Protein AF-A0A959PFZ1-F1 (afdb_monomer_lite)

Foldseek 3Di:
DPVPVLLVVLLVVLVVCQAVQNCAALVSNCVVSVHDSVVSVVSVVVVVVVPWDWDADPVSRGIYTPDDDDDDDDDDDDDDDPPDPDPDDDDPPPDDDDDDDDDDDDPPPPPPPDDDPDDDDDDDDDDDDD

Structure (mmCIF, N/CA/C/O backbone):
data_AF-A0A959PFZ1-F1
#
_entry.id   AF-A0A959PFZ1-F1
#
loop_
_atom_site.group_PDB
_atom_site.id
_atom_site.type_symbol
_atom_site.label_atom_id
_atom_site.label_alt_id
_atom_site.label_comp_id
_atom_site.label_asym_id
_atom_site.label_entity_id
_atom_site.label_seq_id
_atom_site.pdbx_PDB_ins_code
_atom_site.Cartn_x
_atom_site.Cartn_y
_atom_site.Cartn_z
_atom_site.occupancy
_atom_site.B_iso_or_equiv
_atom_site.auth_seq_id
_atom_site.auth_comp_id
_atom_site.auth_asym_id
_atom_site.auth_atom_id
_atom_site.pdbx_PDB_model_num
ATOM 1 N N . MET A 1 1 ? 4.135 -11.059 -21.021 1.00 49.84 1 MET A N 1
ATOM 2 C CA . MET A 1 1 ? 5.290 -11.278 -20.125 1.00 49.84 1 MET A CA 1
ATOM 3 C C . MET A 1 1 ? 5.843 -9.904 -19.753 1.00 49.84 1 MET A C 1
ATOM 5 O O . MET A 1 1 ? 6.671 -9.383 -20.477 1.00 49.84 1 MET A O 1
ATOM 9 N N . THR A 1 2 ? 5.316 -9.293 -18.686 1.00 60.69 2 THR A N 1
ATOM 10 C CA . THR A 1 2 ? 5.705 -7.957 -18.165 1.00 60.69 2 THR A CA 1
ATOM 11 C C . THR A 1 2 ? 5.565 -7.904 -16.635 1.00 60.69 2 THR A C 1
ATOM 13 O O . THR A 1 2 ? 5.290 -6.854 -16.067 1.00 60.69 2 THR A O 1
ATOM 16 N N . LYS A 1 3 ? 5.766 -9.044 -15.948 1.00 81.56 3 LYS A N 1
ATOM 17 C CA . LYS A 1 3 ? 5.455 -9.216 -14.512 1.00 81.56 3 LYS A CA 1
ATOM 18 C C . LYS A 1 3 ? 6.028 -8.112 -13.610 1.00 81.56 3 LYS A C 1
ATOM 20 O O . LYS A 1 3 ? 5.349 -7.706 -12.678 1.00 81.56 3 LYS A O 1
ATOM 25 N N . LEU A 1 4 ? 7.234 -7.616 -13.896 1.00 85.19 4 LEU A N 1
ATOM 26 C CA . LEU A 1 4 ? 7.862 -6.548 -13.108 1.00 85.19 4 LEU A CA 1
ATOM 27 C C . LEU A 1 4 ? 7.156 -5.193 -13.262 1.00 85.19 4 LEU A C 1
ATOM 29 O O . LEU A 1 4 ? 6.932 -4.502 -12.274 1.00 85.19 4 LEU A O 1
ATOM 33 N N . ILE A 1 5 ? 6.771 -4.827 -14.487 1.00 88.38 5 ILE A N 1
ATOM 34 C CA . ILE A 1 5 ? 6.086 -3.555 -14.768 1.00 88.38 5 ILE A CA 1
ATOM 35 C C . ILE A 1 5 ? 4.710 -3.548 -14.092 1.00 88.38 5 ILE A C 1
ATOM 37 O O . ILE A 1 5 ? 4.308 -2.549 -13.498 1.00 88.38 5 ILE A O 1
ATOM 41 N N . ASP A 1 6 ? 4.012 -4.684 -14.132 1.00 88.94 6 ASP A N 1
ATOM 42 C CA . ASP A 1 6 ? 2.698 -4.834 -13.507 1.00 88.94 6 ASP A CA 1
ATOM 43 C C . ASP A 1 6 ? 2.782 -4.700 -11.977 1.00 88.94 6 ASP A C 1
ATOM 45 O O . ASP A 1 6 ? 1.942 -4.039 -11.366 1.00 88.94 6 ASP A O 1
ATOM 49 N N . GLN A 1 7 ? 3.829 -5.257 -11.356 1.00 89.75 7 GLN A N 1
ATOM 50 C CA . GLN A 1 7 ? 4.069 -5.131 -9.915 1.00 89.75 7 GLN A CA 1
ATOM 51 C C . GLN A 1 7 ? 4.367 -3.689 -9.492 1.00 89.75 7 GLN A C 1
ATOM 53 O O . GLN A 1 7 ? 3.804 -3.231 -8.500 1.00 89.75 7 GLN A O 1
ATOM 58 N N . LEU A 1 8 ? 5.193 -2.958 -10.249 1.00 90.50 8 LEU A N 1
ATOM 59 C CA . LEU A 1 8 ? 5.462 -1.541 -9.977 1.00 90.50 8 LEU A CA 1
ATOM 60 C C . LEU A 1 8 ? 4.178 -0.710 -10.056 1.00 90.50 8 LEU A C 1
ATOM 62 O O . LEU A 1 8 ? 3.863 0.035 -9.131 1.00 90.50 8 LEU A O 1
ATOM 66 N N . ARG A 1 9 ? 3.367 -0.924 -11.098 1.00 90.56 9 ARG A N 1
ATOM 67 C CA . ARG A 1 9 ? 2.071 -0.250 -11.245 1.00 90.56 9 ARG A CA 1
ATOM 68 C C . ARG A 1 9 ? 1.112 -0.576 -10.095 1.00 90.56 9 ARG A C 1
ATOM 70 O O . ARG A 1 9 ? 0.370 0.293 -9.642 1.00 90.56 9 ARG A O 1
ATOM 77 N N . GLN A 1 10 ? 1.087 -1.824 -9.626 1.00 93.50 10 GLN A N 1
ATOM 78 C CA . GLN A 1 10 ? 0.280 -2.214 -8.466 1.00 93.50 10 GLN A CA 1
ATOM 79 C C . GLN A 1 10 ? 0.756 -1.526 -7.184 1.00 93.50 10 GLN A C 1
ATOM 81 O O . GLN A 1 10 ? -0.079 -1.108 -6.383 1.00 93.50 10 GLN A O 1
ATOM 86 N N . LEU A 1 11 ? 2.069 -1.371 -7.011 1.00 93.75 11 LEU A N 1
ATOM 87 C CA . LEU A 1 11 ? 2.668 -0.703 -5.861 1.00 93.75 11 LEU A CA 1
ATOM 88 C C . LEU A 1 11 ? 2.346 0.800 -5.844 1.00 93.75 11 LEU A C 1
ATOM 90 O O . LEU A 1 11 ? 1.913 1.320 -4.819 1.00 93.75 11 LEU A O 1
ATOM 94 N N . GLU A 1 12 ? 2.451 1.473 -6.992 1.00 93.25 12 GLU A N 1
ATOM 95 C CA . GLU A 1 12 ? 2.040 2.875 -7.157 1.00 93.25 12 GLU A CA 1
ATOM 96 C C . GLU A 1 12 ? 0.553 3.077 -6.851 1.00 93.25 12 GLU A C 1
ATOM 98 O O . GLU A 1 12 ? 0.172 3.996 -6.124 1.00 93.25 12 GLU A O 1
ATOM 103 N N . ARG A 1 13 ? -0.310 2.197 -7.376 1.00 94.81 13 ARG A N 1
ATOM 104 C CA . ARG A 1 13 ? -1.753 2.255 -7.099 1.00 94.81 13 ARG A CA 1
ATOM 105 C C . ARG A 1 13 ? -2.053 2.004 -5.624 1.00 94.81 13 ARG A C 1
ATOM 107 O O . ARG A 1 13 ? -2.931 2.662 -5.070 1.00 94.81 13 ARG A O 1
ATOM 114 N N . LEU A 1 14 ? -1.349 1.068 -4.988 1.00 96.00 14 LEU A N 1
ATOM 115 C CA . LEU A 1 14 ? -1.490 0.801 -3.560 1.00 96.00 14 LEU A CA 1
ATOM 116 C C . LEU A 1 14 ? -1.115 2.037 -2.734 1.00 96.00 14 LEU A C 1
ATOM 118 O O . LEU A 1 14 ? -1.909 2.441 -1.887 1.00 96.00 14 LEU A O 1
ATOM 122 N N . ASP A 1 15 ? 0.029 2.669 -3.017 1.00 95.31 15 ASP A N 1
ATOM 123 C CA . ASP A 1 15 ? 0.456 3.895 -2.331 1.00 95.31 15 ASP A CA 1
ATOM 124 C C . ASP A 1 15 ? -0.601 5.002 -2.441 1.00 95.31 15 ASP A C 1
ATOM 126 O O . ASP A 1 15 ? -1.023 5.562 -1.427 1.00 95.31 15 ASP A O 1
ATOM 130 N N . GLN A 1 16 ? -1.111 5.255 -3.649 1.00 94.56 16 GLN A N 1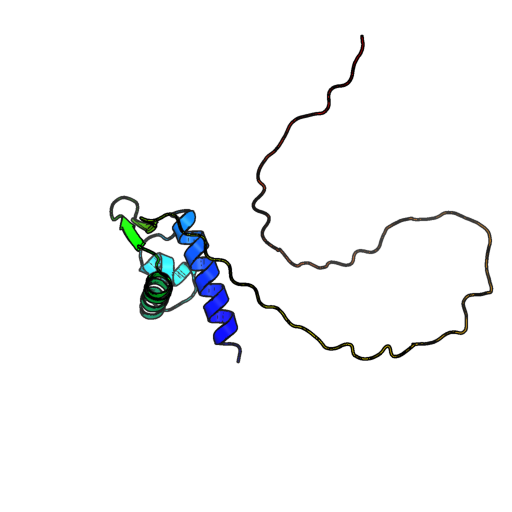
ATOM 131 C CA . GLN A 1 16 ? -2.165 6.248 -3.874 1.00 94.56 16 GLN A CA 1
ATOM 132 C C . GLN A 1 16 ? -3.420 5.956 -3.040 1.00 94.56 16 GLN A C 1
ATOM 134 O O . GLN A 1 16 ? -3.965 6.857 -2.399 1.00 94.56 16 GLN A O 1
ATOM 139 N N . LEU A 1 17 ? -3.870 4.698 -3.000 1.00 96.06 17 LEU A N 1
ATOM 140 C CA . LEU A 1 17 ? -5.044 4.307 -2.217 1.00 96.06 17 LEU A CA 1
ATOM 141 C C . LEU A 1 17 ? -4.824 4.471 -0.708 1.00 96.06 17 LEU A C 1
ATOM 143 O O . LEU A 1 17 ? -5.761 4.864 -0.010 1.00 96.06 17 LEU A O 1
ATOM 147 N N . ILE A 1 18 ? -3.620 4.183 -0.201 1.00 96.31 18 ILE A N 1
ATOM 148 C CA . ILE A 1 18 ? -3.276 4.359 1.218 1.00 96.31 18 ILE A CA 1
ATOM 149 C C . ILE A 1 18 ? -3.252 5.849 1.578 1.00 96.31 18 ILE A C 1
ATOM 151 O O . ILE A 1 18 ? -3.857 6.236 2.578 1.00 96.31 18 ILE A O 1
ATOM 155 N N . ARG A 1 19 ? -2.652 6.708 0.740 1.00 94.56 19 ARG A N 1
ATOM 156 C CA . ARG A 1 19 ? -2.645 8.173 0.947 1.00 94.56 19 ARG A CA 1
ATOM 157 C C . ARG A 1 19 ? -4.051 8.754 1.011 1.00 94.56 19 ARG A C 1
ATOM 159 O O . ARG A 1 19 ? -4.352 9.557 1.889 1.00 94.56 19 ARG A O 1
ATOM 166 N N . LEU A 1 20 ? -4.918 8.312 0.103 1.00 94.81 20 LEU A N 1
ATOM 167 C CA . LEU A 1 20 ? -6.322 8.720 0.060 1.00 94.81 20 LEU A CA 1
ATOM 168 C C . LEU A 1 20 ? -7.174 8.057 1.152 1.00 94.81 20 LEU A C 1
ATOM 170 O O . LEU A 1 20 ? -8.346 8.395 1.291 1.00 94.81 20 LEU A O 1
ATOM 174 N N . LYS A 1 21 ? -6.620 7.092 1.905 1.00 95.25 21 LYS A N 1
ATOM 175 C CA . LYS A 1 21 ? -7.342 6.246 2.873 1.00 95.25 21 LYS A CA 1
ATOM 176 C C . LYS A 1 21 ? -8.556 5.547 2.244 1.00 95.25 21 LYS A C 1
ATOM 178 O O . LYS A 1 21 ? -9.531 5.224 2.911 1.00 95.25 21 LYS A O 1
ATOM 183 N N . ALA A 1 22 ? -8.474 5.269 0.943 1.00 95.94 22 ALA A N 1
ATOM 184 C CA . ALA A 1 22 ? -9.544 4.710 0.123 1.00 95.94 22 ALA A CA 1
ATOM 185 C C . ALA A 1 22 ? -9.331 3.215 -0.170 1.00 95.94 22 ALA A C 1
ATOM 187 O O . ALA A 1 22 ? -9.827 2.688 -1.168 1.00 95.94 22 ALA A O 1
ATOM 188 N N . THR A 1 23 ? -8.579 2.510 0.677 1.00 96.56 23 THR A N 1
ATOM 189 C CA . THR A 1 23 ? -8.252 1.088 0.492 1.00 96.56 23 THR A CA 1
ATOM 190 C C . THR A 1 23 ? -9.468 0.184 0.712 1.00 96.56 23 THR A C 1
ATOM 192 O O . THR A 1 23 ? -9.775 -0.633 -0.159 1.00 96.56 23 THR A O 1
ATOM 195 N N . GLY A 1 24 ? -10.258 0.411 1.764 1.00 96.38 24 GLY A N 1
ATOM 196 C CA . GLY A 1 24 ? -11.347 -0.492 2.153 1.00 96.38 24 GLY A CA 1
ATOM 197 C C . GLY A 1 24 ? -10.830 -1.687 2.961 1.00 96.38 24 GLY A C 1
ATOM 198 O O . GLY A 1 24 ? -9.678 -1.704 3.408 1.00 96.38 24 GLY A O 1
ATOM 199 N N . SER A 1 25 ? -11.662 -2.722 3.113 1.00 96.25 25 SER A N 1
ATOM 200 C CA . SER A 1 25 ? -11.202 -3.969 3.727 1.00 96.25 25 SER A CA 1
ATO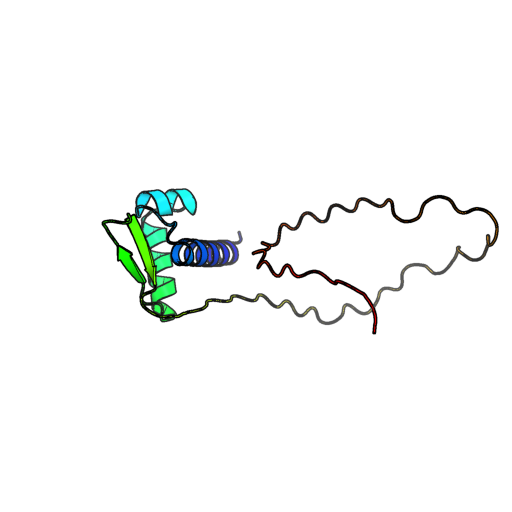M 201 C C . SER A 1 25 ? -10.112 -4.632 2.868 1.00 96.25 25 SER A C 1
ATOM 203 O O . SER A 1 25 ? -10.043 -4.387 1.660 1.00 96.25 25 SER A O 1
ATOM 205 N N . PRO A 1 26 ? -9.287 -5.536 3.424 1.00 95.94 26 PRO A N 1
ATOM 206 C CA . PRO A 1 26 ? -8.272 -6.252 2.645 1.00 95.94 26 PRO A CA 1
ATOM 207 C C . PRO A 1 26 ? -8.846 -6.979 1.416 1.00 95.94 26 PRO A C 1
ATOM 209 O O . PRO A 1 26 ? -8.205 -7.047 0.368 1.00 95.94 26 PRO A O 1
ATOM 212 N N . LYS A 1 27 ? -10.089 -7.475 1.515 1.00 96.88 27 LYS A N 1
ATOM 213 C CA . LYS A 1 27 ? -10.810 -8.094 0.393 1.00 96.88 27 LYS A CA 1
ATOM 214 C C . LYS A 1 27 ? -11.206 -7.068 -0.669 1.00 96.88 27 LYS A C 1
ATOM 216 O O . LYS A 1 27 ? -11.097 -7.355 -1.857 1.00 96.88 27 LYS A O 1
ATOM 221 N N . ASP A 1 28 ? -11.645 -5.880 -0.261 1.00 97.00 28 ASP A N 1
ATOM 222 C CA . ASP A 1 28 ? -11.993 -4.806 -1.198 1.00 97.00 28 ASP A CA 1
ATOM 223 C C . ASP A 1 28 ? -10.747 -4.271 -1.905 1.00 97.00 28 ASP A C 1
ATOM 225 O O . ASP A 1 28 ? -10.782 -4.028 -3.110 1.00 97.00 28 ASP A O 1
ATOM 229 N N . LEU A 1 29 ? -9.638 -4.147 -1.173 1.00 97.31 29 LEU A N 1
ATOM 230 C CA . LEU A 1 29 ? -8.344 -3.742 -1.712 1.00 97.31 29 LEU A CA 1
ATOM 231 C C . LEU A 1 29 ? -7.846 -4.731 -2.775 1.00 97.31 29 LEU A C 1
ATOM 233 O O . LEU A 1 29 ? -7.421 -4.307 -3.848 1.00 97.31 29 LEU A O 1
ATOM 237 N N . ALA A 1 30 ? -7.979 -6.036 -2.519 1.00 97.12 30 ALA A N 1
ATOM 238 C CA . ALA A 1 30 ? -7.659 -7.086 -3.485 1.00 97.12 30 ALA A CA 1
ATOM 239 C C . ALA A 1 30 ? -8.465 -6.937 -4.786 1.00 97.12 30 ALA A C 1
ATOM 241 O O . ALA A 1 30 ? -7.890 -6.958 -5.872 1.00 97.12 30 ALA A O 1
ATOM 242 N N . ARG A 1 31 ? -9.779 -6.680 -4.685 1.00 96.56 31 ARG A N 1
ATOM 243 C CA . ARG A 1 31 ? -10.631 -6.423 -5.861 1.00 96.56 31 ARG A CA 1
ATOM 244 C C . ARG A 1 31 ? -10.242 -5.141 -6.604 1.00 96.56 31 ARG A C 1
ATOM 246 O O . ARG A 1 31 ? -10.237 -5.135 -7.827 1.00 96.56 31 ARG A O 1
ATOM 253 N N . LYS A 1 32 ? -9.906 -4.058 -5.893 1.00 95.12 32 LYS A N 1
ATOM 254 C CA . LYS A 1 32 ? -9.515 -2.767 -6.504 1.00 95.12 32 LYS A CA 1
ATOM 255 C C . LYS A 1 32 ? -8.203 -2.848 -7.285 1.00 95.12 32 LYS A C 1
ATOM 257 O O . LYS A 1 32 ? -8.048 -2.165 -8.299 1.00 95.12 32 LYS A O 1
ATOM 262 N N . LEU A 1 33 ? -7.258 -3.642 -6.786 1.00 94.62 33 LEU A N 1
ATOM 263 C CA . LEU A 1 33 ? -5.953 -3.860 -7.408 1.00 94.62 33 LEU A CA 1
ATOM 264 C C . LEU A 1 33 ? -5.955 -5.009 -8.429 1.00 94.62 33 LEU A C 1
ATOM 266 O O . LEU A 1 33 ? -4.953 -5.174 -9.117 1.00 94.62 33 LEU A O 1
ATOM 270 N N . ASP A 1 34 ? -7.064 -5.748 -8.543 1.00 94.12 34 ASP A N 1
ATOM 271 C CA . ASP A 1 34 ? -7.212 -6.952 -9.372 1.00 94.12 34 ASP A CA 1
ATOM 272 C C . ASP A 1 34 ? -6.140 -8.013 -9.070 1.00 94.12 34 ASP A C 1
ATOM 274 O O . ASP A 1 34 ? -5.450 -8.544 -9.939 1.00 94.12 34 ASP A O 1
ATOM 278 N N . VAL A 1 35 ? -5.941 -8.283 -7.777 1.00 94.75 35 VAL A N 1
ATOM 279 C CA . VAL A 1 35 ? -4.953 -9.252 -7.295 1.00 94.75 35 VAL A CA 1
ATOM 280 C C . VAL A 1 35 ? -5.535 -10.169 -6.233 1.00 94.75 35 VAL A C 1
ATOM 282 O O . VAL A 1 35 ? -6.555 -9.887 -5.606 1.00 94.75 35 VAL A O 1
ATOM 285 N N . SER A 1 36 ? -4.843 -11.278 -5.978 1.00 96.12 36 SER A N 1
ATOM 286 C CA . SER A 1 36 ? -5.184 -12.151 -4.859 1.00 96.12 36 SER A CA 1
ATOM 287 C C . SER A 1 36 ? -4.946 -11.458 -3.513 1.00 96.12 36 SER A C 1
ATOM 289 O O . SER A 1 36 ? -4.058 -10.615 -3.376 1.00 96.12 36 SER A O 1
ATOM 291 N N . LEU A 1 37 ? -5.673 -11.887 -2.479 1.00 96.81 37 LEU A N 1
ATOM 292 C CA . LEU A 1 37 ? -5.479 -11.392 -1.113 1.00 96.81 37 LEU A CA 1
ATOM 293 C C . LEU A 1 37 ? -4.031 -11.589 -0.625 1.00 96.81 37 LEU A C 1
ATOM 295 O O . LEU A 1 37 ? -3.468 -10.714 0.023 1.00 96.81 37 LEU A O 1
ATOM 299 N N . ARG A 1 38 ? -3.397 -12.713 -0.987 1.00 96.31 38 ARG A N 1
ATOM 300 C CA . ARG A 1 38 ? -1.985 -12.977 -0.673 1.00 96.31 38 ARG A CA 1
ATOM 301 C C . ARG A 1 38 ? -1.066 -11.933 -1.307 1.00 96.31 38 ARG A C 1
ATOM 303 O O . ARG A 1 38 ? -0.145 -11.455 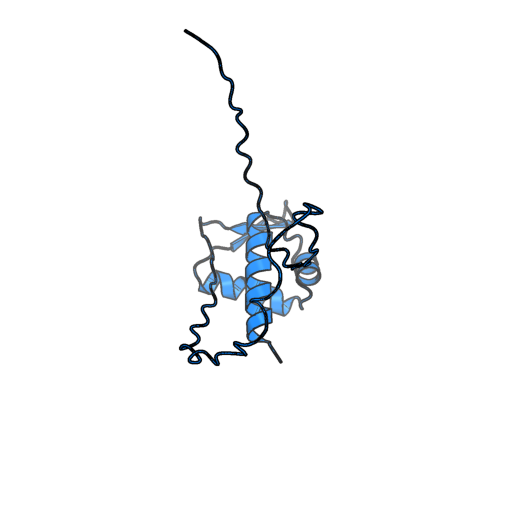-0.658 1.00 96.31 38 ARG A O 1
ATOM 310 N N . THR A 1 39 ? -1.332 -11.563 -2.557 1.00 95.25 39 THR A N 1
ATOM 311 C CA . THR A 1 39 ? -0.557 -10.540 -3.267 1.00 95.25 39 THR A CA 1
ATOM 312 C C . THR A 1 39 ? -0.691 -9.175 -2.598 1.00 95.25 39 THR A C 1
ATOM 314 O O . THR A 1 39 ? 0.302 -8.467 -2.510 1.00 95.25 39 THR A O 1
ATOM 317 N N . VAL A 1 40 ? -1.869 -8.819 -2.073 1.00 96.88 40 VAL A N 1
ATOM 318 C CA . VAL A 1 40 ? -2.046 -7.573 -1.303 1.00 96.88 40 VAL A CA 1
ATOM 319 C C . VAL A 1 40 ? -1.100 -7.527 -0.107 1.00 96.88 40 VAL A C 1
ATOM 321 O O . VAL A 1 40 ? -0.406 -6.531 0.071 1.00 96.88 40 VAL A O 1
ATOM 324 N N . TYR A 1 41 ? -1.031 -8.603 0.681 1.00 96.81 41 TYR A N 1
ATOM 325 C CA . TYR A 1 41 ? -0.109 -8.664 1.817 1.00 96.81 41 TYR A CA 1
ATOM 326 C C . TYR A 1 41 ? 1.351 -8.565 1.369 1.00 96.81 41 TYR A C 1
ATOM 328 O O . TYR A 1 41 ? 2.095 -7.775 1.936 1.00 96.81 41 TYR A O 1
ATOM 336 N N . ASN A 1 42 ? 1.729 -9.243 0.281 1.00 96.12 42 ASN A N 1
ATOM 337 C CA . ASN A 1 42 ? 3.077 -9.121 -0.277 1.00 96.12 42 ASN A CA 1
ATOM 338 C C . ASN A 1 42 ? 3.407 -7.682 -0.719 1.00 96.12 42 ASN A C 1
ATOM 340 O O . ASN A 1 42 ? 4.530 -7.229 -0.531 1.00 96.12 42 ASN A O 1
ATOM 344 N N . LEU A 1 43 ? 2.451 -6.961 -1.318 1.00 95.25 43 LEU A N 1
ATOM 345 C CA . LEU A 1 43 ? 2.644 -5.564 -1.725 1.00 95.25 43 LEU A CA 1
ATOM 346 C C . LEU A 1 43 ? 2.778 -4.639 -0.507 1.00 95.25 43 LEU A C 1
ATOM 348 O O . LEU A 1 43 ? 3.639 -3.762 -0.500 1.00 95.25 43 LEU A O 1
ATOM 352 N N . LEU A 1 44 ? 1.961 -4.853 0.531 1.00 96.38 44 LEU A N 1
ATOM 353 C CA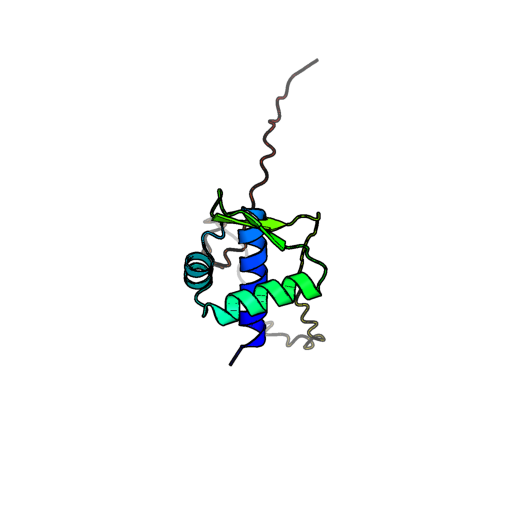 . LEU A 1 44 ? 2.053 -4.120 1.798 1.00 96.38 44 LEU A CA 1
ATOM 354 C C . LEU A 1 44 ? 3.405 -4.357 2.482 1.00 96.38 44 LEU A C 1
ATOM 356 O O . LEU A 1 44 ? 4.039 -3.403 2.923 1.00 96.38 44 LEU A O 1
ATOM 360 N N . ASP A 1 45 ? 3.869 -5.604 2.534 1.00 96.12 45 ASP A N 1
ATOM 361 C CA . ASP A 1 45 ? 5.179 -5.952 3.091 1.00 96.12 45 ASP A CA 1
ATOM 362 C C . ASP A 1 45 ? 6.325 -5.398 2.232 1.00 96.12 45 ASP A C 1
ATOM 364 O O . ASP A 1 45 ? 7.350 -4.968 2.762 1.00 96.12 45 ASP A O 1
ATOM 368 N N . GLY A 1 46 ? 6.128 -5.313 0.914 1.00 93.38 46 GLY A N 1
ATOM 369 C CA . GLY A 1 46 ? 7.027 -4.609 0.004 1.00 93.38 46 GLY A CA 1
ATOM 370 C C . GLY A 1 46 ? 7.185 -3.136 0.383 1.00 93.38 46 GLY A C 1
ATOM 371 O O . GLY A 1 46 ? 8.306 -2.676 0.579 1.00 93.38 46 GLY A O 1
ATOM 372 N N . LEU A 1 47 ? 6.078 -2.409 0.575 1.00 93.31 47 LEU A N 1
ATOM 373 C CA . LEU A 1 47 ? 6.121 -1.010 1.026 1.00 93.31 47 LEU A CA 1
ATOM 374 C C . LEU A 1 47 ? 6.786 -0.858 2.401 1.00 93.31 47 LEU A C 1
ATOM 376 O O . LEU A 1 47 ? 7.592 0.052 2.592 1.00 93.31 47 LEU A O 1
ATOM 380 N N . LYS A 1 48 ? 6.505 -1.769 3.341 1.00 95.06 48 LYS A N 1
ATOM 381 C CA . LYS A 1 48 ? 7.162 -1.781 4.658 1.00 95.06 48 LYS A CA 1
ATOM 382 C C . LYS A 1 48 ? 8.669 -1.988 4.555 1.00 95.06 48 LYS A C 1
ATOM 384 O O . LYS A 1 48 ? 9.424 -1.344 5.274 1.00 95.06 48 LYS A O 1
ATOM 389 N N . SER A 1 49 ? 9.112 -2.828 3.624 1.00 94.12 49 SER A N 1
ATOM 390 C CA . SER A 1 49 ? 10.538 -3.074 3.372 1.00 94.12 49 SER A CA 1
ATOM 391 C C . SER A 1 49 ? 11.268 -1.828 2.859 1.00 94.12 49 SER A C 1
ATOM 393 O O . SER A 1 49 ? 12.467 -1.690 3.080 1.00 94.12 49 SER A O 1
ATOM 395 N N . PHE A 1 50 ? 10.552 -0.894 2.225 1.00 90.38 50 PHE A N 1
ATOM 396 C CA . PHE A 1 50 ? 11.078 0.415 1.830 1.00 90.38 50 PHE A CA 1
ATOM 397 C C . PHE A 1 50 ? 10.985 1.481 2.937 1.00 90.38 50 PHE A C 1
ATOM 399 O O . PHE A 1 50 ? 11.275 2.648 2.684 1.00 90.38 50 PHE A O 1
ATOM 406 N N . GLY A 1 51 ? 10.584 1.098 4.153 1.00 92.44 51 GLY A N 1
ATOM 407 C CA . GLY A 1 51 ? 10.523 1.978 5.322 1.00 92.44 51 GLY A CA 1
ATOM 408 C C . GLY A 1 51 ? 9.135 2.529 5.655 1.00 92.44 51 GLY A C 1
ATOM 409 O O . GLY A 1 51 ? 9.030 3.353 6.561 1.00 92.44 51 GLY A O 1
ATOM 410 N N . ALA A 1 52 ? 8.065 2.101 4.970 1.00 94.38 52 ALA A N 1
ATOM 411 C CA . ALA A 1 52 ? 6.716 2.548 5.321 1.00 94.38 52 ALA A CA 1
ATOM 412 C C . ALA A 1 52 ? 6.144 1.869 6.563 1.00 94.38 52 ALA A C 1
ATOM 414 O O . ALA A 1 52 ? 5.981 0.652 6.607 1.00 94.38 52 ALA A O 1
ATOM 415 N N . GLU A 1 53 ? 5.717 2.675 7.529 1.00 96.12 53 GLU A N 1
ATOM 416 C CA . GLU A 1 53 ? 4.937 2.213 8.670 1.00 96.12 53 GLU A CA 1
ATOM 417 C C . GLU A 1 53 ? 3.457 2.264 8.284 1.00 96.12 53 GLU A C 1
ATOM 419 O O . GLU A 1 53 ? 2.846 3.330 8.190 1.00 96.12 53 GLU A O 1
ATOM 424 N N . ILE A 1 54 ? 2.890 1.094 7.966 1.00 96.50 54 ILE A N 1
ATOM 425 C CA . ILE A 1 54 ? 1.506 0.959 7.495 1.00 96.50 54 ILE A CA 1
ATOM 426 C C . ILE A 1 54 ? 0.668 0.243 8.547 1.00 96.50 54 ILE A C 1
ATOM 428 O O . ILE A 1 54 ? 0.890 -0.940 8.827 1.00 96.50 54 ILE A O 1
ATOM 432 N N . CYS A 1 55 ? -0.378 0.923 9.011 1.00 96.38 55 CYS A N 1
ATOM 433 C CA . CYS A 1 55 ? -1.349 0.393 9.959 1.00 96.38 55 CYS A CA 1
ATOM 434 C C . CYS A 1 55 ? -2.759 0.343 9.359 1.00 96.38 55 CYS A C 1
ATOM 436 O O . CYS A 1 55 ? -3.081 1.039 8.393 1.00 96.38 55 CYS A O 1
ATOM 438 N N . TYR A 1 56 ? -3.609 -0.534 9.902 1.00 97.25 56 TYR A N 1
ATOM 439 C CA . TYR A 1 56 ? -4.995 -0.707 9.457 1.00 97.25 56 TYR A CA 1
ATOM 440 C C . TYR A 1 56 ? -5.970 -0.191 10.513 1.00 97.25 56 TYR A C 1
ATOM 442 O O . TYR A 1 56 ? -6.048 -0.731 11.617 1.00 97.25 56 TYR A O 1
ATOM 450 N N . CYS A 1 57 ? -6.766 0.814 10.154 1.00 96.31 57 CYS A N 1
ATOM 451 C CA . CYS A 1 57 ? -7.838 1.314 11.004 1.00 96.31 57 CYS A CA 1
ATOM 452 C C . CYS A 1 57 ? -9.113 0.498 10.758 1.00 96.31 57 CYS A C 1
ATOM 454 O O . CYS A 1 57 ? -9.664 0.517 9.654 1.00 96.31 57 CYS A O 1
ATOM 456 N N . ARG A 1 58 ? -9.604 -0.202 11.789 1.00 95.31 58 ARG A N 1
ATOM 457 C CA . ARG A 1 58 ? -10.832 -1.014 11.699 1.00 95.31 58 ARG A CA 1
ATOM 458 C C . ARG A 1 58 ? -12.099 -0.174 11.577 1.00 95.31 58 ARG A C 1
ATOM 460 O O . ARG A 1 58 ? -12.997 -0.576 10.856 1.00 95.31 58 ARG A O 1
ATOM 467 N N . GLU A 1 59 ? -12.154 0.982 12.231 1.00 95.56 59 GLU A N 1
ATOM 468 C CA . GLU A 1 59 ? -13.329 1.865 12.199 1.00 95.56 59 GLU A CA 1
ATOM 469 C C . GLU A 1 59 ? -13.541 2.481 10.815 1.00 95.56 59 GLU A C 1
ATOM 471 O O . GLU A 1 59 ? -14.655 2.525 10.305 1.00 95.56 59 GLU A O 1
ATOM 476 N N . ARG A 1 60 ? -12.448 2.918 10.178 1.00 92.44 60 ARG A N 1
ATOM 477 C CA . ARG A 1 60 ? -12.470 3.504 8.828 1.00 92.44 60 ARG A CA 1
ATOM 478 C C . ARG A 1 60 ? -12.404 2.459 7.720 1.00 92.44 60 ARG A C 1
ATOM 480 O O . ARG A 1 60 ? -12.555 2.807 6.554 1.00 92.44 60 ARG A O 1
ATOM 487 N N . CYS A 1 61 ? -12.137 1.202 8.076 1.00 96.25 61 CYS A N 1
ATOM 488 C CA . CYS A 1 61 ? -11.822 0.128 7.142 1.00 96.25 61 CYS A CA 1
ATOM 489 C C . CYS A 1 61 ? -10.781 0.569 6.105 1.00 96.25 61 CYS A C 1
ATOM 491 O O . CYS A 1 61 ? -11.018 0.478 4.904 1.00 96.25 61 CYS A O 1
ATOM 493 N N . SER A 1 62 ? -9.649 1.111 6.555 1.00 97.12 62 SER A N 1
ATOM 494 C CA . SER A 1 62 ? -8.623 1.619 5.644 1.00 97.12 62 SER A CA 1
ATOM 495 C C . SER A 1 62 ? -7.218 1.500 6.219 1.00 97.12 62 SER A C 1
ATOM 497 O O . SER A 1 62 ? -6.983 1.808 7.390 1.00 97.12 62 SER A O 1
ATOM 499 N N . TYR A 1 63 ? -6.269 1.149 5.360 1.00 97.38 63 TYR A N 1
ATOM 500 C CA . TYR A 1 63 ? -4.843 1.330 5.608 1.00 97.38 63 TYR A CA 1
ATOM 501 C C . TYR A 1 63 ? -4.444 2.808 5.549 1.00 97.38 63 TYR A C 1
ATOM 503 O O . TYR A 1 63 ? -4.980 3.559 4.731 1.00 97.38 63 TYR A O 1
ATOM 511 N N . TYR A 1 64 ? -3.495 3.196 6.398 1.00 96.19 64 TYR A N 1
ATOM 512 C CA . TYR A 1 64 ? -2.904 4.531 6.456 1.00 96.19 64 TYR A CA 1
ATOM 513 C C . TYR A 1 64 ? -1.411 4.443 6.807 1.00 96.19 64 TYR A C 1
ATOM 515 O O . TYR A 1 64 ? -0.968 3.451 7.390 1.00 96.19 64 TYR A O 1
ATOM 523 N N . TYR A 1 65 ? -0.654 5.477 6.439 1.00 97.00 65 TYR A N 1
ATOM 524 C CA . TYR A 1 65 ? 0.739 5.642 6.852 1.00 97.00 65 TYR A CA 1
ATOM 525 C C . TYR A 1 65 ? 0.812 6.314 8.223 1.00 97.00 65 TYR A C 1
ATOM 527 O O . TYR A 1 65 ? 0.109 7.302 8.452 1.00 97.00 65 TYR A O 1
ATOM 535 N N . GLU A 1 66 ? 1.643 5.783 9.116 1.00 95.88 66 GLU A N 1
ATOM 536 C CA . GLU A 1 66 ? 1.967 6.417 10.402 1.00 95.88 66 GLU A CA 1
ATOM 537 C C . GLU A 1 66 ? 3.077 7.455 10.258 1.00 95.88 66 GLU A C 1
ATOM 539 O O . GLU A 1 66 ? 3.057 8.475 10.944 1.00 95.88 66 GLU A O 1
ATOM 544 N N . ASN A 1 67 ? 3.983 7.245 9.306 1.00 94.56 67 ASN A N 1
ATOM 545 C CA . ASN A 1 67 ? 5.082 8.142 9.001 1.00 94.56 67 ASN A CA 1
ATOM 546 C C . ASN A 1 67 ? 4.891 8.884 7.666 1.00 94.56 67 ASN A C 1
ATOM 548 O O . ASN A 1 67 ? 4.246 8.410 6.727 1.00 94.56 67 ASN A O 1
ATOM 552 N N . GLU A 1 68 ? 5.462 10.086 7.572 1.00 91.25 68 GLU A N 1
ATOM 553 C CA . GLU A 1 68 ? 5.402 10.902 6.359 1.00 91.25 68 GLU A CA 1
ATOM 554 C C . GLU A 1 68 ? 6.404 10.394 5.318 1.00 91.25 68 GLU A C 1
ATOM 556 O O . GLU A 1 68 ? 7.590 10.712 5.353 1.00 91.25 68 GLU A O 1
ATOM 561 N N . ILE A 1 69 ? 5.920 9.593 4.369 1.00 89.31 69 ILE A N 1
ATOM 562 C CA . ILE A 1 69 ? 6.739 9.052 3.278 1.00 89.31 69 ILE A CA 1
ATOM 563 C C . ILE A 1 69 ? 6.152 9.438 1.932 1.00 89.31 69 ILE A C 1
ATOM 565 O O . ILE A 1 69 ? 4.931 9.500 1.758 1.00 89.31 69 ILE A O 1
ATOM 569 N N . LYS A 1 70 ? 7.026 9.640 0.945 1.00 87.00 70 LYS A N 1
ATOM 570 C CA . LYS A 1 70 ? 6.676 9.784 -0.467 1.00 87.00 70 LYS A CA 1
ATOM 571 C C . LYS A 1 70 ? 7.432 8.748 -1.295 1.00 87.00 70 LYS A C 1
ATOM 573 O O . LYS A 1 70 ? 8.655 8.790 -1.357 1.00 87.00 70 LYS A O 1
ATOM 578 N N . PHE A 1 71 ? 6.698 7.847 -1.943 1.00 85.75 71 PHE A N 1
ATOM 579 C CA . PHE A 1 71 ? 7.269 6.920 -2.917 1.00 85.75 71 PHE A CA 1
ATOM 580 C C . PHE A 1 71 ? 7.236 7.545 -4.312 1.00 85.75 71 PHE A C 1
ATOM 582 O O . PHE A 1 71 ? 6.228 8.129 -4.710 1.00 85.75 71 PHE A O 1
ATOM 589 N N . GLN A 1 72 ? 8.339 7.427 -5.046 1.00 85.50 72 GLN A N 1
ATOM 590 C CA . GLN A 1 72 ? 8.448 7.840 -6.441 1.00 85.50 72 GLN A CA 1
ATOM 591 C C . GLN A 1 72 ? 9.272 6.792 -7.188 1.00 85.50 72 GLN A C 1
ATOM 593 O O . GLN A 1 72 ? 10.371 6.447 -6.757 1.00 85.50 72 GLN A O 1
ATOM 598 N N . PHE A 1 73 ? 8.721 6.277 -8.285 1.00 84.06 73 PHE A N 1
ATOM 599 C CA . PHE A 1 73 ? 9.377 5.306 -9.151 1.00 84.06 73 PHE A CA 1
ATOM 600 C C . PHE A 1 73 ? 9.547 5.939 -10.529 1.00 84.06 73 PHE A C 1
ATOM 602 O O . PHE A 1 73 ? 8.560 6.285 -11.170 1.00 84.06 73 PHE A O 1
ATOM 609 N N . ASP A 1 74 ? 10.791 6.078 -10.982 1.00 83.31 74 ASP A N 1
ATOM 610 C CA . ASP A 1 74 ? 11.108 6.635 -12.295 1.00 83.31 74 ASP A CA 1
ATOM 611 C C . ASP A 1 74 ? 11.824 5.576 -13.142 1.00 83.31 74 ASP A C 1
ATOM 613 O O . ASP A 1 74 ? 12.811 4.973 -12.716 1.00 83.31 74 ASP A O 1
ATOM 617 N N . ILE A 1 75 ? 11.319 5.336 -14.356 1.00 81.44 75 ILE A N 1
ATOM 618 C CA . ILE A 1 75 ? 11.950 4.445 -15.338 1.00 81.44 75 ILE A CA 1
ATOM 619 C C . ILE A 1 75 ? 12.609 5.320 -16.400 1.00 81.44 75 ILE A C 1
ATOM 621 O O . ILE A 1 75 ? 11.928 5.921 -17.231 1.00 81.44 75 ILE A O 1
ATOM 625 N N . VAL A 1 76 ? 13.939 5.374 -16.389 1.00 85.06 76 VAL A N 1
ATOM 626 C CA . VAL A 1 76 ? 14.724 6.133 -17.367 1.00 85.06 76 VAL A CA 1
ATOM 627 C C . VAL A 1 76 ? 15.278 5.176 -18.418 1.00 85.06 76 VAL A C 1
ATOM 629 O O . VAL A 1 76 ? 16.050 4.273 -18.103 1.00 85.06 76 VAL A O 1
ATOM 632 N N . LEU A 1 77 ? 14.879 5.373 -19.676 1.00 82.00 77 LEU A N 1
ATOM 633 C CA . LEU A 1 77 ? 15.446 4.673 -20.827 1.00 82.00 77 LEU A CA 1
ATOM 634 C C . LEU A 1 77 ? 16.366 5.633 -21.578 1.00 82.00 77 LEU A C 1
ATOM 636 O O . LEU A 1 77 ? 15.903 6.461 -22.360 1.00 82.00 77 LEU A O 1
ATOM 640 N N . SER A 1 78 ? 17.669 5.513 -21.355 1.00 83.12 78 SER A N 1
ATOM 641 C CA . SER A 1 78 ? 18.662 6.216 -22.163 1.00 83.12 78 SER A CA 1
ATOM 642 C C . SER A 1 78 ? 18.888 5.423 -23.446 1.00 83.12 78 SER A C 1
ATOM 644 O O . SER A 1 78 ? 19.535 4.379 -23.437 1.00 83.12 78 SER A O 1
ATOM 646 N N . MET A 1 79 ? 18.312 5.890 -24.549 1.00 73.38 79 MET A N 1
ATOM 647 C CA . MET A 1 79 ? 18.659 5.392 -25.877 1.00 73.38 79 MET A CA 1
ATOM 648 C C . MET A 1 79 ? 19.910 6.151 -26.314 1.00 73.38 79 MET A C 1
ATOM 650 O O . MET A 1 79 ? 19.823 7.350 -26.562 1.00 73.38 79 MET A O 1
ATOM 654 N N . GLU A 1 80 ? 21.067 5.493 -26.393 1.00 67.88 80 GLU A N 1
ATOM 655 C CA . GLU A 1 80 ? 22.198 6.084 -27.112 1.00 67.88 80 GLU A CA 1
ATOM 656 C C . GLU A 1 80 ? 21.763 6.364 -28.556 1.00 67.88 80 GLU A C 1
ATOM 658 O O . GLU A 1 80 ? 21.171 5.506 -29.221 1.00 67.88 80 GLU A O 1
ATOM 663 N N . ASP A 1 81 ? 22.002 7.598 -29.001 1.00 55.19 81 ASP A N 1
ATOM 664 C CA . ASP A 1 81 ? 21.510 8.163 -30.250 1.00 55.19 81 ASP A CA 1
ATOM 665 C C . ASP A 1 81 ? 21.679 7.194 -31.426 1.00 55.19 81 ASP A C 1
ATOM 667 O O . ASP A 1 81 ? 22.781 6.975 -31.945 1.00 55.19 81 ASP A O 1
ATOM 671 N N . ARG A 1 82 ? 20.561 6.662 -31.937 1.00 53.56 82 ARG A N 1
ATOM 672 C CA . ARG A 1 82 ? 20.537 6.148 -33.306 1.00 53.56 82 ARG A CA 1
ATOM 673 C C . ARG A 1 82 ? 20.794 7.337 -34.222 1.00 53.56 82 ARG A C 1
ATOM 675 O O . ARG A 1 82 ? 19.874 8.082 -34.548 1.00 53.56 82 ARG A O 1
ATOM 682 N N . LYS A 1 83 ? 22.067 7.518 -34.587 1.00 53.38 83 LYS A N 1
ATOM 683 C CA . LYS A 1 83 ? 22.566 8.512 -35.540 1.00 53.38 83 LYS A CA 1
ATOM 684 C C . LYS A 1 83 ? 21.553 8.693 -36.671 1.00 53.38 83 LYS A C 1
ATOM 686 O O . LYS A 1 83 ? 21.243 7.748 -37.392 1.00 53.38 83 LYS A O 1
ATOM 691 N N . ASN A 1 84 ? 21.041 9.915 -36.770 1.00 51.94 84 ASN A N 1
ATOM 692 C CA . ASN A 1 84 ? 20.080 10.408 -37.750 1.00 51.94 84 ASN A CA 1
ATOM 693 C C . ASN A 1 84 ? 20.156 9.701 -39.119 1.00 51.94 84 ASN A C 1
ATOM 695 O O . ASN A 1 84 ? 21.033 10.005 -39.930 1.00 51.94 84 ASN A O 1
ATOM 699 N N . MET A 1 85 ? 19.183 8.839 -39.434 1.00 56.03 85 MET A N 1
ATOM 700 C CA . MET A 1 85 ? 18.836 8.563 -40.831 1.00 56.03 85 MET A CA 1
ATOM 701 C C . MET A 1 85 ? 18.153 9.817 -41.386 1.00 56.03 85 MET A C 1
ATOM 703 O O . MET A 1 85 ? 17.003 10.104 -41.062 1.00 56.03 85 MET A O 1
ATOM 707 N N . LYS A 1 86 ? 18.869 10.592 -42.210 1.00 54.19 86 LYS A N 1
ATOM 708 C CA . LYS A 1 86 ? 18.286 11.714 -42.957 1.00 54.19 86 LYS A CA 1
ATOM 709 C C . LYS A 1 86 ? 17.356 11.165 -44.042 1.00 54.19 86 LYS A C 1
ATOM 711 O O . LYS A 1 86 ? 17.821 10.693 -45.075 1.00 54.19 86 LYS A O 1
ATOM 716 N N . GLY A 1 87 ? 16.048 11.229 -43.810 1.00 39.59 87 GLY A N 1
ATOM 717 C CA . GLY A 1 87 ? 15.038 10.983 -44.838 1.00 39.59 87 GLY A CA 1
ATOM 718 C C . GLY A 1 87 ? 14.859 12.200 -45.751 1.00 39.59 87 GLY A C 1
ATOM 719 O O . GLY A 1 87 ? 14.488 13.264 -45.274 1.00 39.59 87 GLY A O 1
ATOM 720 N N . GLY A 1 88 ? 15.134 12.018 -47.048 1.00 48.34 88 GLY A N 1
ATOM 721 C CA . GLY A 1 88 ? 14.559 12.743 -48.194 1.00 48.34 88 GLY A CA 1
ATOM 722 C C . GLY A 1 88 ? 14.582 14.278 -48.198 1.00 48.34 88 GLY A C 1
ATOM 723 O O . GLY A 1 88 ? 13.630 14.917 -47.768 1.00 48.34 88 GLY A O 1
ATOM 724 N N . ASN A 1 89 ? 15.596 14.873 -48.834 1.00 56.47 89 ASN A N 1
ATOM 725 C CA . ASN A 1 89 ? 15.546 16.252 -49.330 1.00 56.47 89 ASN A CA 1
ATOM 726 C C . ASN A 1 89 ? 15.396 16.235 -50.858 1.00 56.47 89 ASN A C 1
ATOM 728 O O . ASN A 1 89 ? 16.397 16.066 -51.547 1.00 56.47 89 ASN A O 1
ATOM 732 N N . ALA A 1 90 ? 14.165 16.384 -51.358 1.00 48.16 90 ALA A N 1
ATOM 733 C CA . ALA A 1 90 ? 13.848 16.876 -52.706 1.00 48.16 90 ALA A CA 1
ATOM 734 C C . ALA A 1 90 ? 12.321 16.879 -52.920 1.00 48.16 90 ALA A C 1
ATOM 736 O O . ALA A 1 90 ? 11.795 15.823 -53.240 1.00 48.16 90 ALA A O 1
ATOM 737 N N . LEU A 1 91 ? 11.631 18.024 -52.721 1.00 40.06 91 LEU A N 1
ATOM 738 C CA . LEU A 1 91 ? 10.422 18.471 -53.477 1.00 40.06 91 LEU A CA 1
ATOM 739 C C . LEU A 1 91 ? 9.605 19.635 -52.866 1.00 40.06 91 LEU A C 1
ATOM 741 O O . LEU A 1 91 ? 8.500 19.895 -53.324 1.00 40.06 91 LEU A O 1
ATOM 745 N N . LEU A 1 92 ? 10.101 20.403 -51.892 1.00 41.06 92 LEU A N 1
ATOM 746 C CA . LEU A 1 92 ? 9.369 21.584 -51.391 1.00 41.06 92 LEU A CA 1
ATOM 747 C C . LEU A 1 92 ? 10.163 22.873 -51.606 1.00 41.06 92 LEU A C 1
ATOM 749 O O . LEU A 1 92 ? 10.623 23.514 -50.668 1.00 41.06 92 LEU A O 1
ATOM 753 N N . LYS A 1 93 ? 10.335 23.244 -52.879 1.00 40.94 93 LYS A N 1
ATOM 754 C CA . LYS A 1 93 ? 10.834 24.570 -53.285 1.00 40.94 93 LYS A CA 1
ATOM 755 C C . LYS A 1 93 ? 9.924 25.309 -54.271 1.00 40.94 93 LYS A C 1
ATOM 757 O O . LYS A 1 93 ? 10.366 26.302 -54.831 1.00 40.94 93 LYS A O 1
ATOM 762 N N . LEU A 1 94 ? 8.687 24.856 -54.504 1.00 40.47 94 LEU A N 1
ATOM 763 C CA . LEU A 1 94 ? 7.955 25.317 -55.690 1.00 40.47 94 LEU A CA 1
ATOM 764 C C . LEU A 1 94 ? 6.702 26.167 -55.517 1.00 40.47 94 LEU A C 1
ATOM 766 O O . LEU A 1 94 ? 6.354 26.790 -56.505 1.00 40.47 94 LEU A O 1
ATOM 770 N N . PHE A 1 95 ? 6.067 26.323 -54.354 1.00 31.47 95 PHE A N 1
ATOM 771 C CA . PHE A 1 95 ? 4.942 27.272 -54.290 1.00 31.47 95 PHE A CA 1
ATOM 772 C C . PHE A 1 95 ? 4.910 28.077 -52.994 1.00 31.47 95 PHE A C 1
ATOM 774 O O . PHE A 1 95 ? 4.458 27.623 -51.948 1.00 31.47 95 PHE A O 1
ATOM 781 N N . HIS A 1 96 ? 5.421 29.301 -53.109 1.00 37.41 96 HIS A N 1
ATOM 782 C CA . HIS A 1 96 ? 5.100 30.434 -52.258 1.00 37.41 96 HIS A CA 1
ATOM 783 C C . HIS A 1 96 ? 3.968 31.213 -52.951 1.00 37.41 96 HIS A C 1
ATOM 785 O O . HIS A 1 96 ? 4.076 31.463 -54.150 1.00 37.41 96 HIS A O 1
ATOM 791 N N . TRP A 1 97 ? 2.956 31.610 -52.169 1.00 32.44 97 TRP A N 1
ATOM 792 C CA . TRP A 1 97 ? 1.957 32.673 -52.392 1.00 32.44 97 TRP A CA 1
ATOM 793 C C . TRP A 1 97 ? 0.475 32.250 -52.527 1.00 32.44 97 TRP A C 1
ATOM 795 O O . TRP A 1 97 ? 0.099 31.465 -53.390 1.00 32.44 97 TRP A O 1
ATOM 805 N N . MET A 1 98 ? -0.334 32.899 -51.677 1.00 28.89 98 MET A N 1
ATOM 806 C CA . MET A 1 98 ? -1.799 33.040 -51.627 1.00 28.89 98 MET A CA 1
ATOM 807 C C . MET A 1 98 ? -2.678 32.053 -50.824 1.00 28.89 98 MET A C 1
ATOM 809 O O . MET A 1 98 ? -2.907 30.910 -51.199 1.00 28.89 98 MET A O 1
ATOM 813 N N . HIS A 1 99 ? -3.293 32.671 -49.806 1.00 40.28 99 HIS A N 1
ATOM 814 C CA . HIS A 1 99 ? -4.430 32.318 -48.950 1.00 40.28 99 HIS A CA 1
ATOM 815 C C . HIS A 1 99 ? -4.204 31.437 -47.714 1.00 40.28 99 HIS A C 1
ATOM 817 O O . HIS A 1 99 ? -4.127 30.212 -47.769 1.00 40.28 99 HIS A O 1
ATOM 823 N N . ASP A 1 100 ? -4.220 32.139 -46.571 1.00 48.53 100 ASP A N 1
ATOM 824 C CA . ASP A 1 100 ? -4.803 31.700 -45.306 1.00 48.53 100 ASP A CA 1
ATOM 825 C C . ASP A 1 100 ? -6.010 30.788 -45.531 1.00 48.53 100 ASP A C 1
ATOM 827 O O . ASP A 1 100 ? -7.037 31.248 -46.019 1.00 48.53 100 ASP A O 1
ATOM 831 N N . PHE A 1 101 ? -5.908 29.532 -45.101 1.00 32.94 101 PHE A N 1
ATOM 832 C CA . PHE A 1 101 ? -7.024 28.810 -44.500 1.00 32.94 101 PHE A CA 1
ATOM 833 C C . PHE A 1 101 ? -6.479 27.755 -43.525 1.00 32.94 101 PHE A C 1
ATOM 835 O O . PHE A 1 101 ? -5.725 26.856 -43.893 1.00 32.94 101 PHE A O 1
ATOM 842 N N . CYS A 1 102 ? -6.917 27.881 -42.272 1.00 34.91 102 CYS A N 1
ATOM 843 C CA . CYS A 1 102 ? -6.833 26.906 -41.183 1.00 34.91 102 CYS A CA 1
ATOM 844 C C . CYS A 1 102 ? -5.449 26.573 -40.604 1.00 34.91 102 CYS A C 1
ATOM 846 O O . CYS A 1 102 ? -4.871 25.502 -40.798 1.00 34.91 102 CYS A O 1
ATOM 848 N N . THR A 1 103 ? -5.025 27.442 -39.691 1.00 41.59 103 THR A N 1
ATOM 849 C CA . THR A 1 103 ? -4.278 27.063 -38.493 1.00 41.59 103 THR A CA 1
ATOM 850 C C . THR A 1 103 ? -5.024 25.984 -37.689 1.00 41.59 103 THR A C 1
ATOM 852 O O . THR A 1 103 ? -6.211 26.093 -37.398 1.00 41.59 103 THR A O 1
ATOM 855 N N . VAL A 1 104 ? -4.249 24.970 -37.296 1.00 46.28 104 VAL A N 1
ATOM 856 C CA . VAL A 1 104 ? -4.414 24.071 -36.136 1.00 46.28 104 VAL A CA 1
ATOM 857 C C . VAL A 1 104 ? -5.684 23.212 -36.084 1.00 46.28 104 VAL A C 1
ATOM 859 O O . VAL A 1 104 ? -6.476 23.267 -35.151 1.00 46.28 104 VAL A O 1
ATOM 862 N N . GLY A 1 105 ? -5.802 22.300 -37.046 1.00 45.41 105 GLY A N 1
ATOM 863 C CA . GLY A 1 105 ? -6.701 21.149 -36.970 1.00 45.41 105 GLY A CA 1
ATOM 864 C C . GLY A 1 105 ? -5.966 19.850 -37.282 1.00 45.41 105 GLY A C 1
ATOM 865 O O . GLY A 1 105 ? -6.184 19.253 -38.329 1.00 45.41 105 GLY A O 1
ATOM 866 N N . LYS A 1 106 ? -5.072 19.396 -36.396 1.00 41.97 106 LYS A N 1
ATOM 867 C CA . LYS A 1 106 ? -4.617 17.997 -36.392 1.00 41.97 106 LYS A CA 1
ATOM 868 C C . LYS A 1 106 ? -4.868 17.415 -35.015 1.00 41.97 106 LYS A C 1
ATOM 870 O O . LYS A 1 106 ? -4.049 17.530 -34.109 1.00 41.97 106 LYS A O 1
ATOM 875 N N . HIS A 1 107 ? -6.030 16.781 -34.897 1.00 44.03 107 HIS A N 1
ATOM 876 C CA . HIS A 1 107 ? -6.305 15.773 -33.889 1.00 44.03 107 HIS A CA 1
ATOM 877 C C . HIS A 1 107 ? -5.243 14.671 -34.010 1.00 44.03 107 HIS A C 1
ATOM 879 O O . HIS A 1 107 ? -5.406 13.712 -34.756 1.00 44.03 107 HIS A O 1
ATOM 885 N N . PHE A 1 108 ? -4.136 14.814 -33.287 1.00 36.31 108 PHE A N 1
ATOM 886 C CA . PHE A 1 108 ? -3.370 13.667 -32.829 1.00 36.31 108 PHE A CA 1
ATOM 887 C C . PHE A 1 108 ? -3.805 13.412 -31.393 1.00 36.31 108 PHE A C 1
ATOM 889 O O . PHE A 1 108 ? -3.359 14.071 -30.456 1.00 36.31 108 PHE A O 1
ATOM 896 N N . CYS A 1 109 ? -4.732 12.471 -31.228 1.00 38.31 109 CYS A N 1
ATOM 897 C CA . CYS A 1 109 ? -5.066 11.921 -29.926 1.00 38.31 109 CYS A CA 1
ATOM 898 C C . CYS A 1 109 ? -3.851 11.150 -29.402 1.00 38.31 109 CYS A C 1
ATOM 900 O O . CYS A 1 109 ? -3.725 9.950 -29.633 1.00 38.31 109 CYS A O 1
ATOM 902 N N . TRP A 1 110 ? -2.964 11.822 -28.667 1.00 31.75 110 TRP A N 1
ATOM 903 C CA . TRP A 1 110 ? -2.117 11.133 -27.702 1.00 31.75 110 TRP A CA 1
ATOM 904 C C . TRP A 1 110 ? -2.889 11.048 -26.390 1.00 31.75 110 TRP A C 1
ATOM 906 O O . TRP A 1 110 ? -2.747 11.867 -25.486 1.00 31.75 110 TRP A O 1
ATOM 916 N N . GLY A 1 111 ? -3.787 10.068 -26.323 1.00 35.06 111 GLY A N 1
ATOM 917 C CA . GLY A 1 111 ? -4.434 9.678 -25.081 1.00 35.06 111 GLY A CA 1
ATOM 918 C C . GLY A 1 111 ? -3.440 8.950 -24.185 1.00 35.06 111 GLY A C 1
ATOM 919 O O . GLY A 1 111 ? -3.532 7.740 -24.042 1.00 35.06 111 GLY A O 1
ATOM 920 N N . ASN A 1 112 ? -2.506 9.680 -23.578 1.00 37.81 112 ASN A N 1
ATOM 921 C CA . ASN A 1 112 ? -1.891 9.248 -22.331 1.00 37.81 112 ASN A CA 1
ATOM 922 C C . ASN A 1 112 ? -2.498 10.079 -21.211 1.00 37.81 112 ASN A C 1
ATOM 924 O O . ASN A 1 112 ? -2.140 11.233 -20.980 1.00 37.81 112 ASN A O 1
ATOM 928 N N . VAL A 1 113 ? -3.467 9.464 -20.537 1.00 43.81 113 VAL A N 1
ATOM 929 C CA . VAL A 1 113 ? -4.035 9.934 -19.278 1.00 43.81 113 VAL A CA 1
ATOM 930 C C . VAL A 1 113 ? -2.943 9.806 -18.217 1.00 43.81 113 VAL A C 1
ATOM 932 O O . VAL A 1 113 ? -2.867 8.818 -17.492 1.00 43.81 113 VAL A O 1
ATOM 935 N N . VAL A 1 114 ? -2.056 10.798 -18.151 1.00 39.94 114 VAL A N 1
ATOM 936 C CA . VAL A 1 114 ? -1.200 10.999 -16.984 1.00 39.94 114 VAL A CA 1
ATOM 937 C C . VAL A 1 114 ? -1.976 11.888 -16.023 1.00 39.94 114 VAL A C 1
ATOM 939 O O . VAL A 1 114 ? -2.143 13.087 -16.236 1.00 39.94 114 VAL A O 1
ATOM 942 N N . AS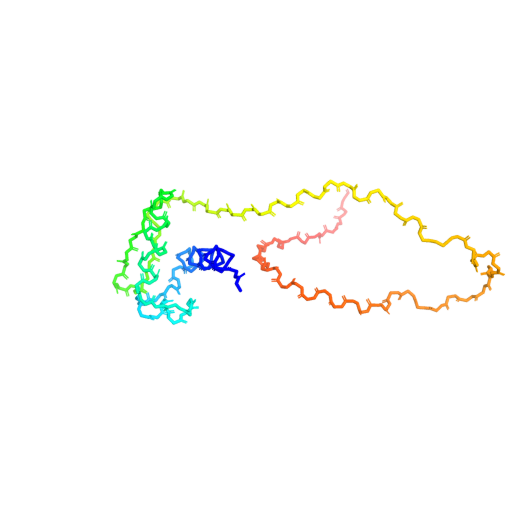N A 1 115 ? -2.523 11.216 -15.016 1.00 34.94 115 ASN A N 1
ATOM 943 C CA . ASN A 1 115 ? -2.929 11.700 -13.703 1.00 34.94 115 ASN A CA 1
ATOM 944 C C . ASN A 1 115 ? -2.555 13.176 -13.420 1.00 34.94 115 ASN A C 1
ATOM 946 O O . ASN A 1 115 ? -1.430 13.474 -13.020 1.00 34.94 115 ASN A O 1
ATOM 950 N N . ARG A 1 116 ? -3.501 14.107 -13.607 1.00 39.31 116 ARG A N 1
ATOM 951 C CA . ARG A 1 116 ? -3.403 15.469 -13.060 1.00 39.31 116 ARG A CA 1
ATOM 952 C C . ARG A 1 116 ? -4.150 15.502 -11.735 1.00 39.31 116 ARG A C 1
ATOM 954 O O . ARG A 1 116 ? -5.352 15.749 -11.709 1.00 39.31 116 ARG A O 1
ATOM 961 N N . ASN A 1 117 ? -3.421 15.314 -10.638 1.00 34.38 117 ASN A N 1
ATOM 962 C CA . ASN A 1 117 ? -3.808 15.953 -9.386 1.00 34.38 117 ASN A CA 1
ATOM 963 C C . ASN A 1 117 ? -3.746 17.466 -9.622 1.00 34.38 117 ASN A C 1
ATOM 965 O O . ASN A 1 117 ? -2.678 18.076 -9.651 1.00 34.38 117 ASN A O 1
ATOM 969 N N . LEU A 1 118 ? -4.920 18.028 -9.892 1.00 33.03 118 LEU A N 1
ATOM 970 C CA . LEU A 1 118 ? -5.189 19.443 -10.061 1.00 33.03 118 LEU A CA 1
ATOM 971 C C . LEU A 1 118 ? -5.102 20.094 -8.673 1.00 33.03 118 LEU A C 1
ATOM 973 O O . LEU A 1 118 ? -6.071 20.096 -7.920 1.00 33.03 118 LEU A O 1
ATOM 977 N N . ILE A 1 119 ? -3.925 20.602 -8.304 1.00 37.75 119 ILE A N 1
ATOM 978 C CA . ILE A 1 119 ? -3.821 21.557 -7.199 1.00 37.75 119 ILE A CA 1
ATOM 979 C C . ILE A 1 119 ? -4.350 22.881 -7.743 1.00 37.75 119 ILE A C 1
ATOM 981 O O . ILE A 1 119 ? -3.786 23.472 -8.662 1.00 37.75 119 ILE A O 1
ATOM 985 N N . SER A 1 120 ? -5.482 23.299 -7.193 1.00 38.16 120 SER A N 1
ATOM 986 C CA . SER A 1 120 ? -6.069 24.616 -7.362 1.00 38.16 120 SER A CA 1
ATOM 987 C C . SER A 1 120 ? -5.086 25.702 -6.928 1.00 38.16 120 SER A C 1
ATOM 989 O O . SER A 1 120 ? -4.776 25.814 -5.744 1.00 38.16 120 SER A O 1
ATOM 991 N N . LEU A 1 121 ? -4.675 26.552 -7.861 1.00 33.41 121 LEU A N 1
ATOM 992 C CA . LEU A 1 121 ? -4.343 27.939 -7.563 1.00 33.41 121 LEU A CA 1
ATOM 993 C C . LEU A 1 121 ? -5.118 28.800 -8.555 1.00 33.41 121 LEU A C 1
ATOM 995 O O . LEU A 1 121 ? -4.660 29.113 -9.649 1.00 33.41 121 LEU A O 1
ATOM 999 N N . GLY A 1 122 ? -6.357 29.100 -8.169 1.00 32.50 122 GLY A N 1
ATOM 1000 C CA . GLY A 1 122 ? -7.012 30.314 -8.622 1.00 32.50 122 GLY A CA 1
ATOM 1001 C C . GLY A 1 122 ? -6.372 31.501 -7.911 1.00 32.50 122 GLY A C 1
ATOM 1002 O O . GLY A 1 122 ? -6.050 31.396 -6.729 1.00 32.50 122 GLY A O 1
ATOM 1003 N N . ASN A 1 123 ? -6.134 32.55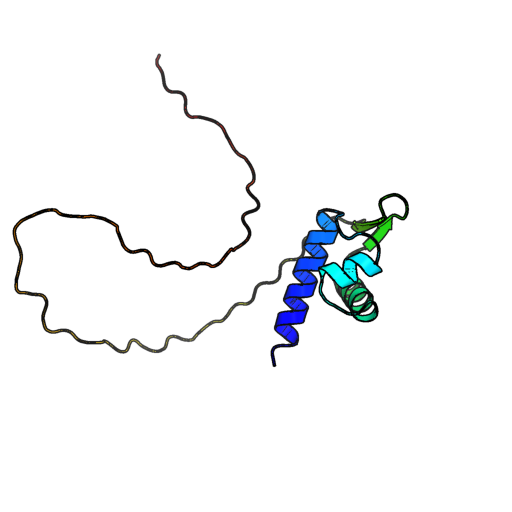7 -8.685 1.00 34.25 123 ASN A N 1
ATOM 1004 C CA . ASN A 1 123 ? -6.279 33.988 -8.386 1.00 34.25 123 ASN A CA 1
ATOM 1005 C C . ASN A 1 123 ? -5.624 34.700 -9.585 1.00 34.25 123 ASN A C 1
ATOM 1007 O O . ASN A 1 123 ? -4.406 34.731 -9.703 1.00 34.25 123 ASN A O 1
ATOM 1011 N N . ALA A 1 124 ? -6.380 34.947 -10.655 1.00 37.50 124 ALA A N 1
ATOM 1012 C CA . ALA A 1 124 ? -7.142 36.182 -10.851 1.00 37.50 124 ALA A CA 1
ATOM 1013 C C . ALA A 1 124 ? -6.208 37.401 -10.921 1.00 37.50 124 ALA A C 1
ATOM 1015 O O . ALA A 1 124 ? -5.911 38.038 -9.914 1.00 37.50 124 ALA A O 1
ATOM 1016 N N . GLU A 1 125 ? -5.761 37.707 -12.139 1.00 37.66 125 GLU A N 1
ATOM 1017 C CA . GLU A 1 125 ? -5.378 39.064 -12.512 1.00 37.66 125 GLU A CA 1
ATOM 1018 C C . GLU A 1 125 ? -6.584 39.980 -12.267 1.00 37.66 125 GLU A C 1
ATOM 1020 O O . GLU A 1 125 ? -7.690 39.685 -12.723 1.00 37.66 125 GLU A O 1
ATOM 1025 N N . ASN A 1 126 ? -6.372 41.097 -11.576 1.00 39.56 126 ASN A N 1
ATOM 1026 C CA . ASN A 1 126 ? -7.219 42.267 -11.749 1.00 39.56 126 ASN A CA 1
ATOM 1027 C C . ASN A 1 126 ? -6.311 43.463 -12.074 1.00 39.56 126 ASN A C 1
ATOM 1029 O O . ASN A 1 126 ? -5.428 43.775 -11.270 1.00 39.56 126 ASN A O 1
ATOM 1033 N N . PRO A 1 127 ? -6.477 44.109 -13.240 1.00 43.59 127 PRO A N 1
ATOM 1034 C CA . PRO A 1 127 ? -5.830 45.374 -13.546 1.00 43.59 127 PRO A CA 1
ATOM 1035 C C . PRO A 1 127 ? -6.571 46.523 -12.841 1.00 43.59 127 PRO A C 1
ATOM 1037 O O . PRO A 1 127 ? -7.744 46.379 -12.505 1.00 43.59 127 PRO A O 1
ATOM 1040 N N . LEU A 1 128 ? -5.875 47.650 -12.653 1.00 35.41 128 LEU A N 1
ATOM 1041 C CA . LEU A 1 128 ? -6.326 49.052 -12.765 1.00 35.41 128 LEU A CA 1
ATOM 1042 C C . LEU A 1 128 ? -5.585 49.968 -11.763 1.00 35.41 128 LEU A C 1
ATOM 1044 O O . LEU A 1 128 ? -5.750 49.840 -10.558 1.00 35.41 128 LEU A O 1
ATOM 1048 N N . ILE A 1 129 ? -4.820 50.899 -12.347 1.00 37.91 129 ILE A N 1
ATOM 1049 C CA . ILE A 1 129 ? -4.762 52.347 -12.061 1.00 37.91 129 ILE A CA 1
ATOM 1050 C C . ILE A 1 129 ? -4.478 52.785 -10.612 1.00 37.91 129 ILE A C 1
ATOM 1052 O O . ILE A 1 129 ? -5.376 52.788 -9.777 1.00 37.91 129 ILE A O 1
ATOM 1056 N N . GLU A 1 130 ? -3.275 53.328 -10.400 1.00 34.53 130 GLU A N 1
ATOM 1057 C CA . GLU A 1 130 ? -3.055 54.754 -10.070 1.00 34.53 130 GLU A CA 1
ATOM 1058 C C . GLU A 1 130 ? -1.672 55.209 -10.558 1.00 34.53 130 GLU A C 1
ATOM 1060 O O . GLU A 1 130 ? -0.709 54.416 -10.424 1.00 34.53 130 GLU A O 1
#

Sequence (130 aa):
MTKLIDQLRQLERLDQLIRLKATGSPKDLARKLDVSLRTVYNLLDGLKSFGAEICYCRERCSYYYENEIKFQFDIVLSMEDRKNMKGGNALLKLFHWMHDFCTVGKHFCWGNVVNRNLISLGNAENPLIE

Secondary structure (DSSP, 8-state):
--HHHHHHHHHHHHHHHHHTT---SHHHHHHHHTS-HHHHHHHHHHHHHTT--EEEETTTTEEEESS-----------------------S--S--------S---------------------------

Radius of gyration: 25.1 Å; chains: 1; bounding box: 36×68×68 Å

pLDDT: mean 72.12, std 26.06, range [28.89, 97.38]